Protein AF-A0A7U2F2D0-F1 (afdb_monomer_lite)

Sequence (132 aa):
HFFKMPFLIRPPQHTTDPNNPIHAHIVIEPDSNERTILHDLQAWGWRITRHDFNDAEFVYTLGAMERDVKRRRRQTHAIAGELHGYRERLTLEGVWEMEAERVLTDDTCGSPIPRPGEENVRLFQESDGEGA

Structure (mmCIF, N/CA/C/O backbone):
data_AF-A0A7U2F2D0-F1
#
_entry.id   AF-A0A7U2F2D0-F1
#
loop_
_atom_site.group_PDB
_atom_site.id
_atom_site.type_symbol
_atom_site.label_atom_id
_atom_site.label_alt_id
_atom_site.label_comp_id
_atom_site.label_asym_id
_atom_site.label_entity_id
_atom_site.label_seq_id
_atom_site.pdbx_PDB_ins_code
_atom_site.Cartn_x
_atom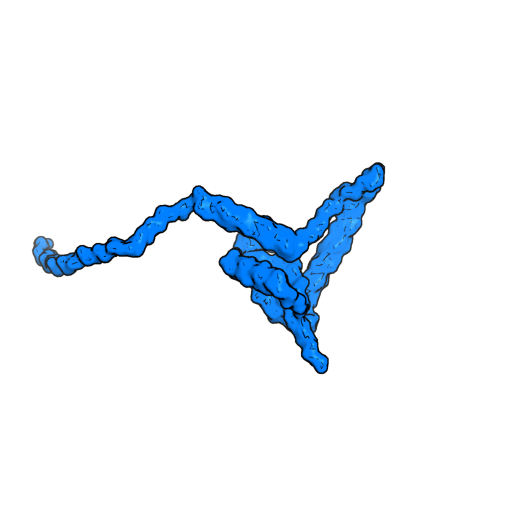_site.Cartn_y
_atom_site.Cartn_z
_atom_site.occupancy
_atom_site.B_iso_or_equiv
_atom_site.auth_seq_id
_atom_site.auth_comp_id
_atom_site.auth_asym_id
_atom_site.auth_atom_id
_atom_site.pdbx_PDB_model_num
ATOM 1 N N . HIS A 1 1 ? 14.346 -18.146 16.368 1.00 44.81 1 HIS A N 1
ATOM 2 C CA . HIS A 1 1 ? 14.072 -17.031 15.440 1.00 44.81 1 HIS A CA 1
ATOM 3 C C . HIS A 1 1 ? 12.572 -16.966 15.213 1.00 44.81 1 HIS A C 1
ATOM 5 O O . HIS A 1 1 ? 12.034 -17.892 14.623 1.00 44.81 1 HIS A O 1
ATOM 11 N N . PHE A 1 2 ? 11.888 -15.942 15.723 1.00 52.00 2 PHE A N 1
ATOM 12 C CA . PHE A 1 2 ? 10.503 -15.685 15.327 1.00 52.00 2 PHE A CA 1
ATOM 13 C C . PHE A 1 2 ? 10.548 -14.972 13.977 1.00 52.00 2 PHE A C 1
ATOM 15 O O . PHE A 1 2 ? 10.987 -13.825 13.912 1.00 52.00 2 PHE A O 1
ATOM 22 N N . PHE A 1 3 ? 10.167 -15.659 12.900 1.00 57.62 3 PHE A N 1
ATOM 23 C CA . PHE A 1 3 ? 9.888 -14.987 11.634 1.00 57.62 3 PHE A CA 1
ATOM 24 C C . PHE A 1 3 ? 8.711 -14.041 11.883 1.00 57.62 3 PHE A C 1
ATOM 26 O O . PHE A 1 3 ? 7.627 -14.474 12.272 1.00 57.62 3 PHE A O 1
ATOM 33 N N . LYS A 1 4 ? 8.956 -12.735 11.775 1.00 76.25 4 LYS A N 1
ATOM 34 C CA . LYS A 1 4 ? 7.926 -11.724 12.003 1.00 76.25 4 LYS A CA 1
ATOM 35 C C . LYS A 1 4 ? 6.975 -11.740 10.812 1.00 76.25 4 LYS A C 1
ATOM 37 O O . LYS A 1 4 ? 7.414 -11.578 9.681 1.00 76.25 4 LYS A O 1
ATOM 42 N N . MET A 1 5 ? 5.700 -12.007 11.077 1.00 84.25 5 MET A N 1
ATOM 43 C CA . MET A 1 5 ? 4.672 -12.145 10.046 1.00 84.25 5 MET A CA 1
ATOM 44 C C . MET A 1 5 ? 4.310 -10.773 9.463 1.00 84.25 5 MET A C 1
ATOM 46 O O . MET A 1 5 ? 3.786 -9.944 10.217 1.00 84.25 5 MET A O 1
ATOM 50 N N . PRO A 1 6 ? 4.559 -10.511 8.167 1.00 89.44 6 PRO A N 1
ATOM 51 C CA . PRO A 1 6 ? 4.171 -9.259 7.535 1.00 89.44 6 PRO A CA 1
ATOM 52 C C . PRO A 1 6 ? 2.662 -9.033 7.519 1.00 89.44 6 PRO A C 1
ATOM 54 O O . PRO A 1 6 ? 1.862 -9.949 7.321 1.00 89.44 6 PRO A O 1
ATOM 57 N N . PHE A 1 7 ? 2.290 -7.767 7.646 1.00 90.25 7 PHE A N 1
ATOM 58 C CA . PHE A 1 7 ? 0.972 -7.258 7.327 1.00 90.25 7 PHE A CA 1
ATOM 59 C C . PHE A 1 7 ? 0.901 -6.905 5.852 1.00 90.25 7 PHE A C 1
ATOM 61 O O . PHE A 1 7 ? 1.766 -6.207 5.324 1.00 90.25 7 PHE A O 1
ATOM 68 N N . LEU A 1 8 ? -0.166 -7.360 5.216 1.00 90.06 8 LEU A N 1
ATOM 69 C CA . LEU A 1 8 ? -0.542 -7.020 3.865 1.00 90.06 8 LEU A CA 1
ATOM 70 C C . LEU A 1 8 ? -1.801 -6.162 3.921 1.00 90.06 8 LEU A C 1
ATOM 72 O O . LEU A 1 8 ? -2.844 -6.589 4.410 1.00 90.06 8 LEU A O 1
ATOM 76 N N . ILE A 1 9 ? -1.670 -4.933 3.447 1.00 90.88 9 ILE A N 1
ATOM 77 C CA . ILE A 1 9 ? -2.676 -3.879 3.545 1.00 90.88 9 ILE A CA 1
ATOM 78 C C . ILE A 1 9 ? -3.199 -3.648 2.143 1.00 90.88 9 ILE A C 1
ATOM 80 O O . ILE A 1 9 ? -2.413 -3.412 1.229 1.00 90.88 9 ILE A O 1
ATOM 84 N N . ARG A 1 10 ? -4.507 -3.746 1.943 1.00 87.88 10 ARG A N 1
ATOM 85 C CA . ARG A 1 10 ? -5.126 -3.611 0.626 1.00 87.88 10 ARG A CA 1
ATOM 86 C C . ARG A 1 10 ? -6.359 -2.729 0.690 1.00 87.88 10 ARG A C 1
ATOM 88 O O . ARG A 1 10 ? -7.047 -2.743 1.713 1.00 87.88 10 ARG A O 1
ATOM 95 N N . PRO A 1 11 ? -6.673 -2.031 -0.410 1.00 84.88 11 PRO A N 1
ATOM 96 C CA . PRO A 1 11 ? -7.912 -1.285 -0.495 1.00 84.88 11 PRO A CA 1
ATOM 97 C C . PRO A 1 11 ? -9.128 -2.204 -0.292 1.00 84.88 11 PRO A C 1
ATOM 99 O O . PRO A 1 11 ? -9.045 -3.429 -0.487 1.00 84.88 11 PRO A O 1
ATOM 102 N N . PRO A 1 12 ? -10.276 -1.621 0.077 1.00 82.00 12 PRO A N 1
ATOM 103 C CA . PRO A 1 12 ? -11.541 -2.333 0.089 1.00 82.00 12 PRO A CA 1
ATOM 104 C C . PRO A 1 12 ? -11.841 -3.004 -1.266 1.00 82.00 12 PRO A C 1
ATOM 106 O O . PRO A 1 12 ? -11.532 -2.481 -2.338 1.00 82.00 12 PRO A O 1
ATOM 109 N N . GLN A 1 13 ? -12.491 -4.172 -1.244 1.00 69.25 13 GLN A N 1
ATOM 110 C CA . GLN A 1 13 ? -12.779 -4.943 -2.470 1.00 69.25 13 GLN A CA 1
ATOM 111 C C . GLN A 1 13 ? -13.624 -4.172 -3.496 1.00 69.25 13 GLN A C 1
ATOM 113 O O . GLN A 1 13 ? -13.512 -4.428 -4.689 1.00 69.25 13 GLN A O 1
ATOM 118 N N . HIS A 1 14 ? -14.449 -3.231 -3.037 1.00 63.91 14 HIS A N 1
ATOM 119 C CA . HIS A 1 14 ? -15.366 -2.458 -3.872 1.00 63.91 14 HIS A CA 1
ATOM 120 C C . HIS A 1 14 ? -14.716 -1.243 -4.552 1.00 63.91 14 HIS A C 1
ATOM 122 O O . HIS A 1 14 ? -15.302 -0.693 -5.477 1.00 63.91 14 HIS A O 1
ATOM 128 N N . THR A 1 15 ? -13.517 -0.824 -4.129 1.00 62.78 15 THR A N 1
ATOM 129 C CA . THR A 1 15 ? -12.807 0.333 -4.708 1.00 62.78 15 THR A CA 1
ATOM 130 C C . THR A 1 15 ? -11.709 -0.065 -5.691 1.00 62.78 15 THR A C 1
ATOM 132 O O . THR A 1 15 ? -11.097 0.795 -6.323 1.00 62.78 15 THR A O 1
ATOM 135 N N . THR A 1 16 ? -11.431 -1.364 -5.837 1.00 58.72 16 THR A N 1
ATOM 136 C CA . THR A 1 16 ? -10.300 -1.825 -6.644 1.00 58.72 16 THR A CA 1
ATOM 137 C C . THR A 1 16 ? -10.757 -2.147 -8.062 1.00 58.72 16 THR A C 1
ATOM 139 O O . THR A 1 16 ? -11.481 -3.118 -8.274 1.00 58.72 16 THR A O 1
ATOM 142 N N . ASP A 1 17 ? -10.290 -1.373 -9.046 1.00 55.91 17 ASP A N 1
ATOM 143 C CA . ASP A 1 17 ? -10.306 -1.813 -10.443 1.00 55.91 17 ASP A CA 1
ATOM 144 C C . ASP A 1 17 ? -9.525 -3.140 -10.520 1.00 55.91 17 ASP A C 1
ATOM 146 O O . ASP A 1 17 ? -8.337 -3.160 -10.168 1.00 55.91 17 ASP A O 1
ATOM 150 N N . PRO A 1 18 ? -10.142 -4.255 -10.951 1.00 48.53 18 PRO A N 1
ATOM 151 C CA . PRO A 1 18 ? -9.467 -5.548 -11.060 1.00 48.53 18 PRO A CA 1
ATOM 152 C C . PRO A 1 18 ? -8.221 -5.506 -11.965 1.00 48.53 18 PRO A C 1
ATOM 154 O O . PRO A 1 18 ? -7.375 -6.397 -11.882 1.00 48.53 18 PRO A O 1
ATOM 157 N N . ASN A 1 19 ? -8.055 -4.458 -12.779 1.00 45.12 19 ASN A N 1
ATOM 158 C CA . ASN A 1 19 ? -6.878 -4.238 -13.615 1.00 45.12 19 ASN A CA 1
ATOM 159 C C . ASN A 1 19 ? -5.717 -3.510 -12.911 1.00 45.12 19 ASN A C 1
ATOM 161 O O . ASN A 1 19 ? -4.634 -3.399 -13.493 1.00 45.12 19 ASN A O 1
ATOM 165 N N . ASN A 1 20 ? -5.888 -3.028 -11.672 1.00 53.19 20 ASN A N 1
ATOM 166 C CA . ASN A 1 20 ? -4.866 -2.254 -10.960 1.00 53.19 20 ASN A CA 1
ATOM 167 C C . ASN A 1 20 ? -4.492 -2.850 -9.581 1.00 53.19 20 ASN A C 1
ATOM 169 O O . ASN A 1 20 ? -4.824 -2.285 -8.536 1.00 53.19 20 ASN A O 1
ATOM 173 N N . PRO A 1 21 ? -3.741 -3.970 -9.551 1.00 50.97 21 PRO A N 1
ATOM 174 C CA . PRO A 1 21 ? -3.381 -4.713 -8.332 1.00 50.97 21 PRO A CA 1
ATOM 175 C C . PRO A 1 21 ? -2.382 -3.999 -7.384 1.00 50.97 21 PRO A C 1
ATOM 177 O O . PRO A 1 21 ? -1.751 -4.644 -6.551 1.00 50.97 21 PRO A O 1
ATOM 180 N N . ILE A 1 22 ? -2.170 -2.686 -7.518 1.00 57.22 22 ILE A N 1
ATOM 181 C CA . ILE A 1 22 ? -0.934 -1.994 -7.093 1.00 57.22 22 ILE A CA 1
ATOM 182 C C . ILE A 1 22 ? -1.065 -1.163 -5.808 1.00 57.22 22 ILE A C 1
ATOM 184 O O . ILE A 1 22 ? -0.064 -0.698 -5.258 1.00 57.22 22 ILE A O 1
ATOM 188 N N . HIS A 1 23 ? -2.263 -1.063 -5.242 1.00 69.19 23 HIS A N 1
ATOM 189 C CA . HIS A 1 23 ? -2.500 -0.343 -3.984 1.00 69.19 23 HIS A CA 1
ATOM 190 C C . HIS A 1 23 ? -2.235 -1.195 -2.726 1.00 69.19 23 HIS A C 1
ATOM 192 O O . HIS A 1 23 ? -2.698 -0.860 -1.644 1.00 69.19 23 HIS A O 1
ATOM 198 N N . ALA A 1 24 ? -1.515 -2.318 -2.846 1.00 80.75 24 ALA A N 1
ATOM 199 C CA . ALA A 1 24 ? -1.217 -3.197 -1.713 1.00 80.75 24 ALA A CA 1
ATOM 200 C C . ALA A 1 24 ? 0.088 -2.804 -0.995 1.00 80.75 24 ALA A C 1
ATOM 202 O O . ALA A 1 24 ? 1.136 -2.785 -1.633 1.00 80.75 24 ALA A O 1
ATOM 203 N N . HIS A 1 25 ? 0.075 -2.548 0.311 1.00 87.00 25 HIS A N 1
ATOM 204 C CA . HIS A 1 25 ? 1.261 -2.192 1.103 1.00 87.00 25 HIS A CA 1
ATOM 205 C C . HIS A 1 25 ? 1.687 -3.343 2.016 1.00 87.00 25 HIS A C 1
ATOM 207 O O . HIS A 1 25 ? 0.850 -4.120 2.467 1.00 87.00 25 HIS A O 1
ATOM 213 N N . ILE A 1 26 ? 2.993 -3.460 2.274 1.00 89.06 26 ILE A N 1
ATOM 214 C CA . ILE A 1 26 ? 3.562 -4.489 3.152 1.00 89.06 26 ILE A CA 1
ATOM 215 C C . ILE A 1 26 ? 4.261 -3.804 4.323 1.00 89.06 26 ILE A C 1
ATOM 217 O O . ILE A 1 26 ? 5.118 -2.953 4.097 1.00 89.06 26 ILE A O 1
ATOM 221 N N . VAL A 1 27 ? 3.933 -4.214 5.549 1.00 88.81 27 VAL A N 1
ATOM 222 C CA . VAL A 1 27 ? 4.584 -3.752 6.786 1.00 88.81 27 VAL A CA 1
ATOM 223 C C . VAL A 1 27 ? 5.017 -4.970 7.595 1.00 88.81 27 VAL A C 1
ATOM 225 O O . VAL A 1 27 ? 4.187 -5.788 7.973 1.00 88.81 27 VAL A O 1
ATOM 228 N N . ILE A 1 28 ? 6.317 -5.131 7.846 1.00 87.94 28 ILE A N 1
ATOM 229 C CA . ILE A 1 28 ? 6.860 -6.313 8.545 1.00 87.94 28 ILE A CA 1
ATOM 230 C C . ILE A 1 28 ? 6.865 -6.095 10.066 1.00 87.94 28 ILE A C 1
ATOM 232 O O . ILE A 1 28 ? 6.677 -7.039 10.833 1.00 87.94 28 ILE A O 1
ATOM 236 N N . GLU A 1 29 ? 7.028 -4.846 10.507 1.00 86.88 29 GLU A N 1
ATOM 237 C CA . GLU A 1 29 ? 7.147 -4.478 11.918 1.00 86.88 29 GLU A CA 1
ATOM 238 C C . GLU A 1 29 ? 6.565 -3.086 12.165 1.00 86.88 29 GLU A C 1
ATOM 240 O O . GLU A 1 29 ? 7.314 -2.116 12.119 1.00 86.88 29 GLU A O 1
ATOM 245 N N . PRO A 1 30 ? 5.251 -2.966 12.421 1.00 86.44 30 PRO A N 1
ATOM 246 C CA . PRO A 1 30 ? 4.648 -1.655 12.547 1.00 86.44 30 PRO A CA 1
ATOM 247 C C . PRO A 1 30 ? 5.142 -0.950 13.815 1.00 86.44 30 PRO A C 1
ATOM 249 O O . PRO A 1 30 ? 4.984 -1.478 14.935 1.00 86.44 30 PRO A O 1
ATOM 252 N N . ASP A 1 31 ? 5.710 0.239 13.633 1.00 89.12 31 ASP A N 1
ATOM 253 C CA . ASP A 1 31 ? 6.025 1.169 14.715 1.00 89.12 31 ASP A CA 1
ATOM 254 C C . ASP A 1 31 ? 4.744 1.754 15.353 1.00 89.12 31 ASP A C 1
ATOM 256 O O . ASP A 1 31 ? 3.621 1.349 15.040 1.00 89.12 31 ASP A O 1
ATOM 260 N N . SER A 1 32 ? 4.875 2.656 16.330 1.00 89.56 32 SER A N 1
ATOM 261 C CA . SER A 1 32 ? 3.698 3.242 16.987 1.00 89.56 32 SER A CA 1
ATOM 262 C C . SER A 1 32 ? 2.817 4.054 16.036 1.00 89.56 32 SER A C 1
ATOM 264 O O . SER A 1 32 ? 1.602 4.037 16.201 1.00 89.56 32 SER A O 1
ATOM 266 N N . ASN A 1 33 ? 3.411 4.745 15.061 1.00 90.50 33 ASN A N 1
ATOM 267 C CA . ASN A 1 33 ? 2.689 5.562 14.092 1.00 90.50 33 ASN A CA 1
ATOM 268 C C . ASN A 1 33 ? 1.989 4.678 13.054 1.00 90.50 33 ASN A C 1
ATOM 270 O O . ASN A 1 33 ? 0.793 4.810 12.812 1.00 90.50 33 ASN A O 1
ATOM 274 N N . GLU A 1 34 ? 2.709 3.698 12.514 1.00 90.88 34 GLU A N 1
ATOM 275 C CA . GLU A 1 34 ? 2.175 2.724 11.571 1.00 90.88 34 GLU A CA 1
ATOM 276 C C . GLU A 1 34 ? 1.025 1.932 12.192 1.00 90.88 34 GLU A C 1
ATOM 278 O O . GLU A 1 34 ? 0.046 1.655 11.514 1.00 90.88 34 GLU A O 1
ATOM 283 N N . ARG A 1 35 ? 1.069 1.613 13.492 1.00 90.94 35 ARG A N 1
ATOM 284 C CA . ARG A 1 35 ? -0.075 0.985 14.177 1.00 90.94 35 ARG A CA 1
ATOM 285 C C . ARG A 1 35 ? -1.325 1.858 14.166 1.00 90.94 35 ARG A C 1
ATOM 287 O O . ARG A 1 35 ? -2.406 1.311 13.962 1.00 90.94 35 ARG A O 1
ATOM 294 N N . THR A 1 36 ? -1.184 3.166 14.374 1.00 92.56 36 THR A N 1
ATOM 295 C CA . THR A 1 36 ? -2.302 4.118 14.280 1.00 92.56 36 THR A CA 1
ATOM 296 C C . THR A 1 36 ? -2.841 4.159 12.856 1.00 92.56 36 THR A C 1
ATOM 298 O O . THR A 1 36 ? -4.033 3.961 12.650 1.00 92.56 36 THR A O 1
ATOM 301 N N . ILE A 1 37 ? -1.955 4.272 11.864 1.00 93.00 37 ILE A N 1
ATOM 302 C CA . ILE A 1 37 ? -2.346 4.266 10.451 1.00 93.00 37 ILE A CA 1
ATOM 303 C C . ILE A 1 37 ? -3.089 2.973 10.085 1.00 93.00 37 ILE A C 1
ATOM 305 O O . ILE A 1 37 ? -4.135 3.016 9.445 1.00 93.00 37 ILE A O 1
ATOM 309 N N . LEU A 1 38 ? -2.586 1.810 10.509 1.00 92.31 38 LEU A N 1
ATOM 310 C CA . LEU A 1 38 ? -3.245 0.524 10.270 1.00 92.31 38 LEU A CA 1
ATOM 311 C C . LEU A 1 38 ? -4.629 0.469 10.922 1.00 92.31 38 LEU A C 1
ATOM 313 O O . LEU A 1 38 ? -5.567 -0.036 10.312 1.00 92.31 38 LEU A O 1
ATOM 317 N N . HIS A 1 39 ? -4.761 0.974 12.147 1.00 92.88 39 HIS A N 1
ATOM 318 C CA . HIS A 1 39 ? -6.042 1.026 12.839 1.00 92.88 39 HIS A CA 1
ATOM 319 C C . HIS A 1 39 ? -7.061 1.888 12.078 1.00 92.88 39 HIS A C 1
ATOM 321 O O . HIS A 1 39 ? -8.186 1.446 11.847 1.00 92.88 39 HIS A O 1
ATOM 327 N N . ASP A 1 40 ? -6.657 3.074 11.630 1.00 92.25 40 ASP A N 1
ATOM 328 C CA . ASP A 1 40 ? -7.542 3.998 10.918 1.00 92.25 40 ASP A CA 1
ATOM 329 C C . ASP A 1 40 ? -7.935 3.458 9.543 1.00 92.25 40 ASP A C 1
ATOM 331 O O . ASP A 1 40 ? -9.116 3.411 9.204 1.00 92.25 40 ASP A O 1
ATOM 335 N N . LEU A 1 41 ? -6.969 2.928 8.786 1.00 90.38 41 LEU A N 1
ATOM 336 C CA . LEU A 1 41 ? -7.239 2.268 7.509 1.00 90.38 41 LEU A CA 1
ATOM 337 C C . LEU A 1 41 ? -8.224 1.106 7.691 1.00 90.38 41 LEU A C 1
ATOM 339 O O . LEU A 1 41 ? -9.152 0.952 6.896 1.00 90.38 41 LEU A O 1
ATOM 343 N N . GLN A 1 42 ? -8.065 0.303 8.748 1.00 91.12 42 GLN A N 1
ATOM 344 C CA . GLN A 1 42 ? -9.007 -0.768 9.065 1.00 91.12 42 GLN A CA 1
ATOM 345 C C . GLN A 1 42 ? -10.413 -0.226 9.361 1.00 91.12 42 GLN A C 1
ATOM 347 O O . GLN A 1 42 ? -11.390 -0.800 8.878 1.00 91.12 42 GLN A O 1
ATOM 352 N N . ALA A 1 43 ? -10.523 0.873 10.114 1.00 90.06 43 ALA A N 1
ATOM 353 C CA . ALA A 1 43 ? -11.795 1.535 10.403 1.00 90.06 43 ALA A CA 1
ATOM 354 C C . ALA A 1 43 ? -12.472 2.077 9.131 1.00 90.06 43 ALA A C 1
ATOM 356 O O . ALA A 1 43 ? -13.691 1.994 9.001 1.00 90.06 43 ALA A O 1
ATOM 357 N N . TRP A 1 44 ? -11.687 2.535 8.154 1.00 87.69 44 TRP A N 1
ATOM 358 C CA . TRP A 1 44 ? -12.162 2.967 6.833 1.00 87.69 44 TRP A CA 1
ATOM 359 C C . TRP A 1 44 ? -12.391 1.806 5.847 1.00 87.69 44 TRP A C 1
ATOM 361 O O . TRP A 1 44 ? -12.648 2.019 4.662 1.00 87.69 44 TRP A O 1
ATOM 371 N N . GLY A 1 45 ? -12.319 0.557 6.319 1.00 87.31 45 GLY A N 1
ATOM 372 C CA . GLY A 1 45 ? -12.671 -0.634 5.545 1.00 87.31 45 GLY A CA 1
ATOM 373 C C . GLY A 1 45 ? -11.535 -1.226 4.708 1.00 87.31 45 GLY A C 1
ATOM 374 O O . GLY A 1 45 ? -11.785 -2.113 3.883 1.00 87.31 45 GLY A O 1
ATOM 375 N N . TRP A 1 46 ? -10.290 -0.782 4.904 1.00 89.31 46 TRP A N 1
ATOM 376 C CA . TRP A 1 46 ? -9.132 -1.426 4.289 1.00 89.31 46 TRP A CA 1
ATOM 377 C C . TRP A 1 46 ? -8.923 -2.830 4.849 1.00 89.31 46 TRP A C 1
ATOM 379 O O . TRP A 1 46 ? -9.145 -3.126 6.025 1.00 89.31 46 TRP A O 1
ATOM 389 N N . ARG A 1 47 ? -8.452 -3.726 3.983 1.00 89.12 47 ARG A N 1
ATOM 390 C CA . ARG A 1 47 ? -8.178 -5.117 4.337 1.00 89.12 47 ARG A CA 1
ATOM 391 C C . ARG A 1 47 ? -6.747 -5.239 4.824 1.00 89.12 47 ARG A C 1
ATOM 393 O O . ARG A 1 47 ? -5.818 -5.074 4.039 1.00 89.12 47 ARG A O 1
ATOM 400 N N . ILE A 1 48 ? -6.584 -5.579 6.097 1.00 90.94 48 ILE A N 1
ATOM 401 C CA . ILE A 1 48 ? -5.277 -5.771 6.726 1.00 90.94 48 ILE A CA 1
ATOM 402 C C . ILE A 1 48 ? -5.173 -7.221 7.184 1.00 90.94 48 ILE A C 1
ATOM 404 O O . ILE A 1 48 ? -5.884 -7.652 8.091 1.00 90.94 48 ILE A O 1
ATOM 408 N N . THR A 1 49 ? -4.300 -7.991 6.542 1.00 90.50 49 THR A N 1
ATOM 409 C CA . THR A 1 49 ? -4.119 -9.424 6.805 1.00 90.50 49 THR A CA 1
ATOM 410 C C . THR A 1 49 ? -2.677 -9.724 7.188 1.00 90.50 49 THR A C 1
ATOM 412 O O . THR A 1 49 ? -1.751 -9.101 6.681 1.00 90.50 49 THR A O 1
ATOM 415 N N . ARG A 1 50 ? -2.464 -10.668 8.111 1.00 91.06 50 ARG A N 1
ATOM 416 C CA . ARG A 1 50 ? -1.120 -11.153 8.465 1.00 91.06 50 ARG A CA 1
ATOM 417 C C . ARG A 1 50 ? -0.791 -12.390 7.646 1.00 91.06 50 ARG A C 1
ATOM 419 O O . ARG A 1 50 ? -1.628 -13.282 7.549 1.00 91.06 50 ARG A O 1
ATOM 426 N N . HIS A 1 51 ? 0.422 -12.449 7.116 1.00 89.88 51 HIS A N 1
ATOM 427 C CA . HIS A 1 51 ? 0.892 -13.555 6.288 1.00 89.88 51 HIS A CA 1
ATOM 428 C C . HIS A 1 51 ? 2.235 -14.092 6.789 1.00 89.88 51 HIS A C 1
ATOM 430 O O . HIS A 1 51 ? 2.982 -13.395 7.472 1.00 89.88 51 HIS A O 1
ATOM 436 N N . ASP A 1 52 ? 2.548 -15.333 6.423 1.00 88.62 52 ASP A N 1
ATOM 437 C CA . ASP A 1 52 ? 3.923 -15.839 6.412 1.00 88.62 52 ASP A CA 1
ATOM 438 C C . ASP A 1 52 ? 4.622 -15.325 5.137 1.00 88.62 52 ASP A C 1
ATOM 440 O O . ASP A 1 52 ? 3.980 -15.096 4.1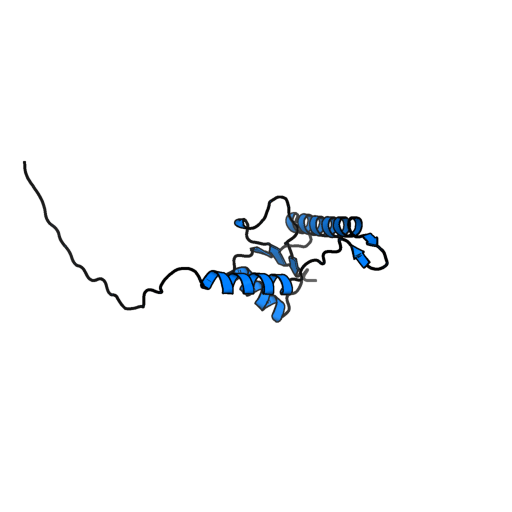14 1.00 88.62 52 ASP A O 1
ATOM 444 N N . PHE A 1 53 ? 5.944 -15.179 5.162 1.00 84.44 53 PHE A N 1
ATOM 445 C CA . PHE A 1 53 ? 6.731 -14.898 3.961 1.00 84.44 53 PHE A CA 1
ATOM 446 C C . PHE A 1 53 ? 6.600 -15.981 2.882 1.00 84.44 53 PHE A C 1
ATOM 448 O O . PHE A 1 53 ? 6.782 -15.682 1.704 1.00 84.44 53 PHE A O 1
ATOM 455 N N . ASN A 1 54 ? 6.283 -17.218 3.272 1.00 87.06 54 ASN A N 1
ATOM 456 C CA . ASN A 1 54 ? 6.067 -18.334 2.350 1.00 87.06 54 ASN A CA 1
ATOM 457 C C . ASN A 1 54 ? 4.606 -18.487 1.903 1.00 87.06 54 ASN A C 1
ATOM 459 O O . ASN A 1 54 ? 4.292 -19.401 1.139 1.00 87.06 54 ASN A O 1
ATOM 463 N N . ASP A 1 55 ? 3.704 -17.632 2.384 1.00 90.19 55 ASP A N 1
ATOM 464 C CA . ASP A 1 55 ? 2.303 -17.675 1.991 1.00 90.19 55 ASP A CA 1
ATOM 465 C C . ASP A 1 55 ? 2.144 -17.336 0.499 1.00 90.19 55 ASP A C 1
ATOM 467 O O . ASP A 1 55 ? 2.712 -16.364 -0.009 1.00 90.19 55 ASP A O 1
ATOM 471 N N . ALA A 1 56 ? 1.367 -18.145 -0.223 1.00 88.75 56 ALA A N 1
ATOM 472 C CA . ALA A 1 56 ? 1.241 -18.024 -1.675 1.00 88.75 56 ALA A CA 1
ATOM 473 C C . ALA A 1 56 ? 0.659 -16.666 -2.096 1.00 88.75 56 ALA A C 1
ATOM 475 O O . ALA A 1 56 ? 1.081 -16.088 -3.102 1.00 88.75 56 ALA A O 1
ATOM 476 N N . GLU A 1 57 ? -0.286 -16.135 -1.318 1.00 86.69 57 GLU A N 1
ATOM 477 C CA . GLU A 1 57 ? -0.904 -14.840 -1.579 1.00 86.69 57 GLU A CA 1
ATOM 478 C C . GLU A 1 57 ? 0.086 -13.693 -1.326 1.00 86.69 57 GLU A C 1
ATOM 480 O O . GLU A 1 57 ? 0.166 -12.747 -2.125 1.00 86.69 57 GLU A O 1
ATOM 485 N N . PHE A 1 58 ? 0.882 -13.795 -0.261 1.00 86.94 58 PHE A N 1
ATOM 486 C CA . PHE A 1 58 ? 1.954 -12.847 0.028 1.00 86.94 58 PHE A CA 1
ATOM 487 C C . PHE A 1 58 ? 3.009 -12.821 -1.085 1.00 86.94 58 PHE A C 1
ATOM 489 O O . PHE A 1 58 ? 3.282 -11.758 -1.649 1.00 86.94 58 PHE A O 1
ATOM 496 N N . VAL A 1 59 ? 3.545 -13.985 -1.466 1.00 89.06 59 VAL A N 1
ATOM 497 C CA . VAL A 1 59 ? 4.563 -14.117 -2.524 1.00 89.06 59 VAL A CA 1
ATOM 498 C C . VAL A 1 59 ? 4.041 -13.586 -3.859 1.00 89.06 59 VAL A C 1
ATOM 500 O O . VAL A 1 59 ? 4.738 -12.840 -4.553 1.00 89.06 59 VAL A O 1
ATOM 503 N N . TYR A 1 60 ? 2.795 -13.913 -4.212 1.00 88.50 60 TYR A N 1
ATOM 504 C CA . TYR A 1 60 ? 2.160 -13.393 -5.420 1.00 88.50 60 TYR A CA 1
ATOM 505 C C . TYR A 1 60 ? 2.080 -11.861 -5.409 1.00 88.50 60 TYR A C 1
ATOM 507 O O . TYR A 1 60 ? 2.427 -11.209 -6.401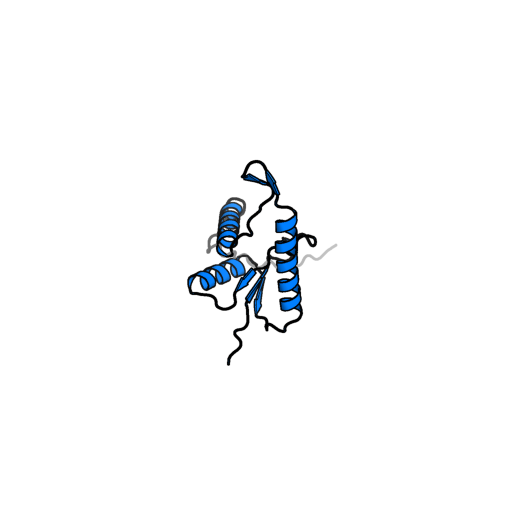 1.00 88.50 60 TYR A O 1
ATOM 515 N N . THR A 1 61 ? 1.647 -11.282 -4.285 1.00 85.75 61 THR A N 1
ATOM 516 C CA . THR A 1 61 ? 1.473 -9.831 -4.151 1.00 85.75 61 THR A CA 1
ATOM 517 C C . THR A 1 61 ? 2.817 -9.106 -4.194 1.00 85.75 61 THR A C 1
ATOM 519 O O . THR A 1 61 ? 2.956 -8.119 -4.918 1.00 85.75 61 THR A O 1
ATOM 522 N N . LEU A 1 62 ? 3.835 -9.643 -3.517 1.00 86.94 62 LEU A N 1
ATOM 523 C CA . LEU A 1 62 ? 5.202 -9.131 -3.573 1.00 86.94 62 LEU A CA 1
ATOM 524 C C . LEU A 1 62 ? 5.737 -9.142 -5.015 1.00 86.94 62 LEU A C 1
ATOM 526 O O . LEU A 1 62 ? 6.202 -8.119 -5.521 1.00 86.94 62 LEU A O 1
ATOM 530 N N . GLY A 1 63 ? 5.574 -10.259 -5.730 1.00 87.50 63 GLY A N 1
ATOM 531 C CA . GLY A 1 63 ? 5.969 -10.364 -7.135 1.00 87.50 63 GLY A CA 1
ATOM 532 C C . GLY A 1 63 ? 5.194 -9.420 -8.065 1.00 87.50 63 GLY A C 1
ATOM 533 O O . GLY A 1 63 ? 5.734 -8.955 -9.072 1.00 87.50 63 GLY A O 1
ATOM 534 N N . ALA A 1 64 ? 3.929 -9.112 -7.762 1.00 84.69 64 ALA A N 1
ATOM 535 C CA . ALA A 1 64 ? 3.147 -8.115 -8.496 1.00 84.69 64 ALA A CA 1
ATOM 536 C C . ALA A 1 64 ? 3.666 -6.688 -8.261 1.00 84.69 64 ALA A C 1
ATOM 538 O O . ALA A 1 64 ? 3.831 -5.938 -9.226 1.00 84.69 64 ALA A O 1
ATOM 539 N N . MET A 1 65 ? 3.996 -6.343 -7.013 1.00 82.62 65 MET A N 1
ATOM 540 C CA . MET A 1 65 ? 4.598 -5.055 -6.653 1.00 82.62 65 MET A CA 1
ATOM 541 C C . MET A 1 65 ? 5.948 -4.856 -7.355 1.00 82.62 65 MET A C 1
ATOM 543 O O . MET A 1 65 ? 6.189 -3.801 -7.937 1.00 82.62 65 MET A O 1
ATOM 547 N N . GLU A 1 66 ? 6.809 -5.876 -7.387 1.00 85.44 66 GLU A N 1
ATOM 548 C CA . GLU A 1 66 ? 8.090 -5.798 -8.101 1.00 85.44 66 GLU A CA 1
ATOM 549 C C . GLU A 1 66 ? 7.924 -5.595 -9.610 1.00 85.44 66 GLU A C 1
ATOM 551 O O . GLU A 1 66 ? 8.656 -4.815 -10.230 1.00 85.44 66 GLU A O 1
ATOM 556 N N . ARG A 1 67 ? 6.969 -6.304 -10.225 1.00 85.69 67 ARG A N 1
ATOM 557 C CA . ARG A 1 67 ? 6.654 -6.144 -11.650 1.00 85.69 67 ARG A CA 1
ATOM 558 C C . ARG A 1 67 ? 6.164 -4.736 -11.952 1.00 85.69 67 ARG A C 1
ATOM 560 O O . ARG A 1 67 ? 6.559 -4.183 -12.975 1.00 85.69 67 ARG A O 1
ATOM 567 N N . ASP A 1 68 ? 5.364 -4.148 -11.068 1.00 81.19 68 ASP A N 1
ATOM 568 C CA . ASP A 1 68 ? 4.913 -2.769 -11.219 1.00 81.19 68 ASP A CA 1
ATOM 569 C C . ASP A 1 68 ? 6.071 -1.769 -11.129 1.00 81.19 68 ASP A C 1
ATOM 571 O O . ASP A 1 68 ? 6.223 -0.939 -12.022 1.00 81.19 68 ASP A O 1
ATOM 575 N N . VAL A 1 69 ? 6.962 -1.906 -10.141 1.00 80.12 69 VAL A N 1
ATOM 576 C CA . VAL A 1 69 ? 8.168 -1.063 -10.041 1.00 80.12 69 VAL A CA 1
ATOM 577 C C . VAL A 1 69 ? 9.003 -1.158 -11.320 1.00 80.12 69 VAL A C 1
ATOM 579 O O . VAL A 1 69 ? 9.417 -0.140 -11.880 1.00 80.12 69 VAL A O 1
ATOM 582 N N . LYS A 1 70 ? 9.218 -2.375 -11.835 1.00 83.94 70 LYS A N 1
ATOM 583 C CA . LYS A 1 70 ? 9.939 -2.597 -13.098 1.00 83.94 70 LYS A CA 1
ATOM 584 C C . LYS A 1 70 ? 9.211 -1.972 -14.289 1.00 83.94 70 LYS A C 1
ATOM 586 O O . LYS A 1 70 ? 9.865 -1.392 -15.153 1.00 83.94 70 LYS A O 1
ATOM 591 N N . ARG A 1 71 ? 7.881 -2.071 -14.348 1.00 82.06 71 ARG A N 1
ATOM 592 C CA . ARG A 1 71 ? 7.062 -1.480 -15.413 1.00 82.06 71 ARG A CA 1
ATOM 593 C C . ARG A 1 71 ? 7.137 0.045 -15.397 1.00 82.06 71 ARG A C 1
ATOM 595 O O . ARG A 1 71 ? 7.412 0.621 -16.443 1.00 82.06 71 ARG A O 1
ATOM 602 N N . ARG A 1 72 ? 6.984 0.682 -14.232 1.00 76.94 72 ARG A N 1
ATOM 603 C CA . ARG A 1 72 ? 7.101 2.143 -14.089 1.00 76.94 72 ARG A CA 1
ATOM 604 C C . ARG A 1 72 ? 8.476 2.637 -14.511 1.00 76.94 72 ARG A C 1
ATOM 606 O O . ARG A 1 72 ? 8.560 3.557 -15.311 1.00 76.94 72 ARG A O 1
ATOM 613 N N . ARG A 1 73 ? 9.548 1.962 -14.077 1.00 79.50 73 ARG A N 1
ATOM 614 C CA . ARG A 1 73 ? 10.921 2.291 -14.502 1.00 79.50 73 ARG A CA 1
ATOM 615 C C . ARG A 1 73 ? 11.103 2.259 -16.020 1.00 79.50 73 ARG A C 1
ATOM 617 O O . ARG A 1 73 ? 11.830 3.085 -16.543 1.00 79.50 73 ARG A O 1
ATOM 624 N N . ARG A 1 74 ? 10.452 1.326 -16.726 1.00 79.31 74 ARG A N 1
ATOM 625 C CA . ARG A 1 74 ? 10.500 1.253 -18.201 1.00 79.31 74 ARG A CA 1
ATOM 626 C C . ARG A 1 74 ? 9.712 2.370 -18.885 1.00 79.31 74 ARG A C 1
ATOM 628 O O . ARG A 1 74 ? 10.026 2.694 -20.020 1.00 79.31 74 ARG A O 1
ATOM 635 N N . GLN A 1 75 ? 8.683 2.891 -18.221 1.00 76.81 75 GLN A N 1
ATOM 636 C CA . GLN A 1 75 ? 7.836 3.983 -18.712 1.00 76.81 75 GLN A CA 1
ATOM 637 C C . GLN A 1 75 ? 8.381 5.367 -18.331 1.00 76.81 75 GLN A C 1
ATOM 639 O O . GLN A 1 75 ? 7.947 6.371 -18.886 1.00 76.81 75 GLN A O 1
ATOM 644 N N . THR A 1 76 ? 9.314 5.429 -17.377 1.00 77.69 76 THR A N 1
ATOM 645 C CA . THR A 1 76 ? 10.013 6.658 -17.007 1.00 77.69 76 THR A CA 1
ATOM 646 C C . THR A 1 76 ? 11.122 6.947 -18.016 1.00 77.69 76 THR A C 1
ATOM 648 O O . THR A 1 76 ? 12.039 6.144 -18.189 1.00 77.69 76 THR A O 1
ATOM 651 N N . HIS A 1 77 ? 11.068 8.116 -18.647 1.00 74.06 77 HIS A N 1
ATOM 652 C CA . HIS A 1 77 ? 12.088 8.596 -19.578 1.00 74.06 77 HIS A CA 1
ATOM 653 C C . HIS A 1 77 ? 12.629 9.946 -19.104 1.00 74.06 77 HIS A C 1
ATOM 655 O O . HIS A 1 77 ? 11.862 10.803 -18.680 1.00 74.06 77 HIS A O 1
ATOM 661 N N . ALA A 1 78 ? 13.943 10.156 -19.185 1.00 71.38 78 ALA A N 1
ATOM 662 C CA . ALA A 1 78 ? 14.535 11.468 -18.941 1.00 71.38 78 ALA A CA 1
ATOM 663 C C . ALA A 1 78 ? 14.535 12.273 -20.248 1.00 71.38 78 ALA A C 1
ATOM 665 O O . ALA A 1 78 ? 15.185 11.877 -21.216 1.00 71.38 78 ALA A O 1
ATOM 666 N N . ILE A 1 79 ? 13.814 13.392 -20.282 1.00 70.75 79 ILE A N 1
ATOM 667 C CA . ILE A 1 79 ? 13.773 14.327 -21.411 1.00 70.75 79 ILE A CA 1
ATOM 668 C C . ILE A 1 79 ? 14.289 15.669 -20.895 1.00 70.75 79 ILE A C 1
ATOM 670 O O . ILE A 1 79 ? 13.752 16.198 -19.932 1.00 70.75 79 ILE A O 1
ATOM 674 N N . ALA A 1 80 ? 15.359 16.199 -21.498 1.00 69.62 80 ALA A N 1
ATOM 675 C CA . ALA A 1 80 ? 15.972 17.478 -21.107 1.00 69.62 80 ALA A CA 1
ATOM 676 C C . ALA A 1 80 ? 16.338 17.601 -19.606 1.00 69.62 80 ALA A C 1
ATOM 678 O O . ALA A 1 80 ? 16.337 18.692 -19.048 1.00 69.62 80 ALA A O 1
ATOM 679 N N . GLY A 1 81 ? 16.674 16.483 -18.951 1.00 68.62 81 GLY A N 1
ATOM 680 C CA . GLY A 1 81 ? 16.990 16.447 -17.516 1.00 68.62 81 GLY A CA 1
ATOM 681 C C . GLY A 1 81 ? 15.774 16.276 -16.599 1.00 68.62 81 GLY A C 1
ATOM 682 O O . GLY A 1 81 ? 15.955 16.048 -15.406 1.00 68.62 81 GLY A O 1
ATOM 683 N N . GLU A 1 82 ? 14.556 16.291 -17.143 1.00 70.75 82 GLU A N 1
ATOM 684 C CA . GLU A 1 82 ? 13.319 16.043 -16.404 1.00 70.75 82 GLU A CA 1
ATOM 685 C C . GLU A 1 82 ? 12.839 14.599 -16.590 1.00 70.75 82 GLU A C 1
ATOM 687 O O . GLU A 1 82 ? 12.733 14.090 -17.710 1.00 70.75 82 GLU A O 1
ATOM 692 N N . LEU A 1 83 ? 12.517 13.925 -15.482 1.00 70.69 83 LEU A N 1
ATOM 693 C CA . LEU A 1 83 ? 11.925 12.588 -15.501 1.00 70.69 83 LEU A CA 1
ATOM 694 C C . LEU A 1 83 ? 10.444 12.678 -15.887 1.00 70.69 83 LEU A C 1
ATOM 696 O O . LEU A 1 83 ? 9.585 12.982 -15.065 1.00 70.69 83 LEU A O 1
ATOM 700 N N . HIS A 1 84 ? 10.137 12.361 -17.140 1.00 64.38 84 HIS A N 1
ATOM 701 C CA . HIS A 1 84 ? 8.774 12.234 -17.638 1.00 64.38 84 HIS A CA 1
ATOM 702 C C . HIS A 1 84 ? 8.223 10.829 -17.366 1.00 64.38 84 HIS A C 1
ATOM 704 O O . HIS A 1 84 ? 8.893 9.820 -17.594 1.00 64.38 84 HIS A O 1
ATOM 710 N N . GLY A 1 85 ? 6.980 10.760 -16.877 1.00 62.75 85 GLY A N 1
ATOM 711 C CA . GLY A 1 85 ? 6.287 9.496 -16.593 1.00 62.75 85 GLY A CA 1
ATOM 712 C C . GLY A 1 85 ? 6.683 8.821 -15.274 1.00 62.75 85 GLY A C 1
ATOM 713 O O . GLY A 1 85 ? 6.218 7.715 -14.993 1.00 62.75 85 GLY A O 1
ATOM 714 N N . TYR A 1 86 ? 7.511 9.465 -14.444 1.00 65.38 86 TYR A N 1
ATOM 715 C CA . TYR A 1 86 ? 7.761 8.996 -13.084 1.00 65.38 86 TYR A CA 1
ATOM 716 C C . TYR A 1 86 ? 6.539 9.291 -12.209 1.00 65.38 86 TYR A C 1
ATOM 718 O O . TYR A 1 86 ? 6.199 10.446 -11.969 1.00 65.38 86 TYR A O 1
ATOM 726 N N . ARG A 1 87 ? 5.878 8.240 -11.718 1.00 65.00 87 ARG A N 1
ATOM 727 C CA . ARG A 1 87 ? 4.876 8.349 -10.654 1.00 65.00 87 ARG A CA 1
ATOM 728 C C . ARG A 1 87 ? 5.373 7.573 -9.451 1.00 65.00 87 ARG A C 1
ATOM 730 O O . ARG A 1 87 ? 5.393 6.333 -9.470 1.00 65.00 87 ARG A O 1
ATOM 737 N N . GLU A 1 88 ? 5.780 8.311 -8.425 1.00 67.44 88 GLU A N 1
ATOM 738 C CA . GLU A 1 88 ? 6.170 7.723 -7.153 1.00 67.44 88 GLU A CA 1
ATOM 739 C C . GLU A 1 88 ? 5.010 6.906 -6.585 1.00 67.44 88 GLU A C 1
ATOM 741 O O . GLU A 1 88 ? 3.825 7.191 -6.795 1.00 67.44 88 GLU A O 1
ATOM 746 N N . ARG A 1 89 ? 5.352 5.795 -5.944 1.00 71.50 89 ARG A N 1
ATOM 747 C CA . ARG A 1 89 ? 4.361 5.008 -5.232 1.00 71.50 89 ARG A CA 1
ATOM 748 C C . ARG A 1 89 ? 4.013 5.762 -3.956 1.00 71.50 89 ARG A C 1
ATOM 750 O O . ARG A 1 89 ? 4.924 6.121 -3.221 1.00 71.50 89 ARG A O 1
ATOM 757 N N . LEU A 1 90 ? 2.720 5.948 -3.698 1.00 75.69 90 LEU A N 1
ATOM 758 C CA . LEU A 1 90 ? 2.263 6.495 -2.424 1.00 75.69 90 LEU A CA 1
ATOM 759 C C . LEU A 1 90 ? 2.862 5.677 -1.280 1.00 75.69 90 LEU A C 1
ATOM 761 O O . LEU A 1 90 ? 2.950 4.448 -1.362 1.00 75.69 90 LEU A O 1
ATOM 765 N N . THR A 1 91 ? 3.320 6.369 -0.247 1.00 85.06 91 THR A N 1
ATOM 766 C CA . THR A 1 91 ? 3.722 5.756 1.017 1.00 85.06 91 THR A CA 1
ATOM 767 C C . THR A 1 91 ? 2.474 5.297 1.773 1.00 85.06 91 THR A C 1
ATOM 769 O O . THR A 1 91 ? 1.354 5.642 1.399 1.00 85.06 91 THR A O 1
ATOM 772 N N . LEU A 1 92 ? 2.642 4.483 2.820 1.00 84.75 92 LEU A N 1
ATOM 773 C CA . LEU A 1 92 ? 1.509 4.096 3.668 1.00 84.75 92 LEU A CA 1
ATOM 774 C C . LEU A 1 92 ? 0.846 5.328 4.310 1.00 84.75 92 LEU A C 1
ATOM 776 O O . LEU A 1 92 ? -0.374 5.418 4.349 1.00 84.75 92 LEU A O 1
ATOM 780 N N . GLU A 1 93 ? 1.660 6.291 4.737 1.00 87.75 93 GLU A N 1
ATOM 781 C CA . GLU A 1 93 ? 1.214 7.588 5.249 1.00 87.75 93 GLU A CA 1
ATOM 782 C C . GLU A 1 93 ? 0.465 8.400 4.186 1.00 87.75 93 GLU A C 1
ATOM 784 O O . GLU A 1 93 ? -0.648 8.837 4.438 1.00 87.75 93 GLU A O 1
ATOM 789 N N . GLY A 1 94 ? 0.984 8.499 2.958 1.00 85.62 94 GLY A N 1
ATOM 790 C CA . GLY A 1 94 ? 0.284 9.212 1.884 1.00 85.62 94 GLY A CA 1
ATOM 791 C C . GLY A 1 94 ? -1.045 8.560 1.476 1.00 85.62 94 GLY A C 1
ATOM 792 O O . GLY A 1 94 ? -1.953 9.239 1.005 1.00 85.62 94 GLY A O 1
ATOM 793 N N . VAL A 1 95 ? -1.190 7.242 1.662 1.00 85.81 95 VAL A N 1
ATOM 794 C CA . VAL A 1 95 ? -2.491 6.565 1.530 1.00 85.81 95 VAL A CA 1
ATOM 795 C C . VAL A 1 95 ? -3.429 6.958 2.668 1.00 85.81 95 VAL A C 1
ATOM 797 O O . VAL A 1 95 ? -4.603 7.218 2.418 1.00 85.81 95 VAL A O 1
ATOM 800 N N . TRP A 1 96 ? -2.922 7.013 3.899 1.00 89.06 96 TRP A N 1
ATOM 801 C CA . TRP A 1 96 ? -3.703 7.445 5.054 1.00 89.06 96 TRP A CA 1
ATOM 802 C C . TRP A 1 96 ? -4.177 8.894 4.912 1.00 89.06 96 TRP A C 1
ATOM 804 O O . TRP A 1 96 ? -5.359 9.139 5.109 1.00 89.06 96 TRP A O 1
ATOM 814 N N . GLU A 1 97 ? -3.318 9.824 4.487 1.00 88.75 97 GLU A N 1
ATOM 815 C CA . GLU A 1 97 ? -3.686 11.231 4.259 1.00 88.75 97 GLU A CA 1
ATOM 816 C C . GLU A 1 97 ? -4.799 11.362 3.211 1.00 88.75 97 GLU A C 1
ATOM 818 O O . GLU A 1 97 ? -5.799 12.040 3.441 1.00 88.75 97 GLU A O 1
ATOM 823 N N . MET A 1 98 ? -4.671 10.651 2.088 1.00 84.81 98 MET A N 1
ATOM 824 C CA . MET A 1 98 ? -5.678 10.654 1.024 1.00 84.81 98 MET A CA 1
ATOM 825 C C . MET A 1 98 ? -7.034 10.113 1.496 1.00 84.81 98 MET A C 1
ATOM 827 O O . MET A 1 98 ? -8.080 10.665 1.153 1.00 84.81 98 MET A O 1
ATOM 831 N N . GLU A 1 99 ? -7.039 9.017 2.257 1.00 83.94 99 GLU A N 1
ATOM 832 C CA . GLU A 1 99 ? -8.281 8.447 2.788 1.00 83.94 99 GLU A CA 1
ATOM 833 C C . GLU A 1 99 ? -8.861 9.304 3.920 1.00 83.94 99 GLU A C 1
ATOM 835 O O . GLU A 1 99 ? -10.078 9.457 3.993 1.00 83.94 99 GLU A O 1
ATOM 840 N N . ALA A 1 100 ? -8.020 9.936 4.743 1.00 86.19 100 ALA A N 1
ATOM 841 C CA . ALA A 1 100 ? -8.456 10.886 5.760 1.00 86.19 100 ALA A CA 1
ATOM 842 C C . ALA A 1 100 ? -9.185 12.078 5.126 1.00 86.19 100 ALA A C 1
ATOM 844 O O . ALA A 1 100 ? -10.290 12.416 5.549 1.00 86.19 100 ALA A O 1
ATOM 845 N N . GLU A 1 101 ? -8.615 12.679 4.075 1.00 86.06 101 GLU A N 1
ATOM 846 C CA . GLU A 1 101 ? -9.268 13.749 3.311 1.00 86.06 101 GLU A CA 1
ATOM 847 C C . GLU A 1 101 ? -10.612 13.289 2.743 1.00 86.06 101 GLU A C 1
ATOM 849 O O . GLU A 1 101 ? -11.619 13.986 2.879 1.00 86.06 101 GLU A O 1
ATOM 854 N N . ARG A 1 102 ? -10.657 12.087 2.160 1.00 81.81 102 ARG A N 1
ATOM 855 C CA . ARG A 1 102 ? -11.886 11.524 1.599 1.00 81.81 102 ARG A CA 1
ATOM 856 C C . ARG A 1 102 ? -12.976 11.362 2.659 1.00 81.81 102 ARG A C 1
ATOM 858 O O . ARG A 1 102 ? -14.093 11.824 2.433 1.00 81.81 102 ARG A O 1
ATOM 865 N N . VAL A 1 103 ? -12.664 10.754 3.803 1.00 81.75 103 VAL A N 1
ATOM 866 C CA . VAL A 1 103 ? -13.622 10.548 4.905 1.00 81.75 103 VAL A CA 1
ATOM 867 C C . VAL A 1 103 ? -14.139 11.885 5.438 1.00 81.75 103 VAL A C 1
ATOM 869 O O . VAL A 1 103 ? -15.344 12.044 5.614 1.00 81.75 103 VAL A O 1
ATOM 872 N N . LEU A 1 104 ? -13.258 12.877 5.603 1.00 79.38 104 LEU A N 1
ATOM 873 C CA . LEU A 1 104 ? -13.653 14.225 6.023 1.00 79.38 104 LEU A CA 1
ATOM 874 C C . LEU A 1 104 ? -14.595 14.907 5.021 1.00 79.38 104 LEU A C 1
ATOM 876 O O . LEU A 1 104 ? -15.463 15.678 5.425 1.00 79.38 104 LEU A O 1
ATOM 880 N N . THR A 1 105 ? -14.437 14.644 3.721 1.00 74.69 105 THR A N 1
ATOM 881 C CA . THR A 1 105 ? -15.307 15.228 2.689 1.00 74.69 105 THR A CA 1
ATOM 882 C C . THR A 1 105 ? -16.658 14.517 2.552 1.00 74.69 105 THR A C 1
ATOM 884 O O . THR A 1 105 ? -17.658 15.191 2.284 1.00 74.69 105 THR A O 1
ATOM 887 N N . ASP A 1 106 ? -16.717 13.201 2.788 1.00 62.94 106 ASP A N 1
ATOM 888 C CA . ASP A 1 106 ? -17.949 12.394 2.700 1.00 62.94 106 ASP A CA 1
ATOM 889 C C . ASP A 1 106 ? -18.926 12.699 3.856 1.00 62.94 106 ASP A C 1
ATOM 891 O O . ASP A 1 106 ? -20.142 12.711 3.658 1.00 62.94 106 ASP A O 1
ATOM 895 N N . ASP A 1 107 ? -18.415 13.075 5.036 1.00 55.34 107 ASP A N 1
ATOM 896 C CA . ASP A 1 107 ? -19.237 13.481 6.191 1.00 55.34 107 ASP A CA 1
ATOM 897 C C . ASP A 1 107 ? -20.041 14.782 5.961 1.00 55.34 107 ASP A C 1
ATOM 899 O O . ASP A 1 107 ? -20.959 15.103 6.722 1.00 55.34 107 ASP A O 1
ATOM 903 N N . THR A 1 108 ? -19.770 15.531 4.885 1.00 49.03 108 THR A N 1
ATOM 904 C CA . THR A 1 108 ? -20.505 16.771 4.563 1.00 49.03 108 THR A CA 1
ATOM 905 C C . THR A 1 108 ? -21.781 16.577 3.736 1.00 49.03 108 THR A C 1
ATOM 907 O O . THR A 1 108 ? -22.473 17.561 3.458 1.00 49.03 108 THR A O 1
ATOM 910 N N . CYS A 1 109 ? -22.151 15.350 3.352 1.00 48.09 109 CYS A N 1
ATOM 911 C CA . CYS A 1 109 ? -23.393 15.120 2.610 1.00 48.09 109 CYS A CA 1
ATOM 912 C C .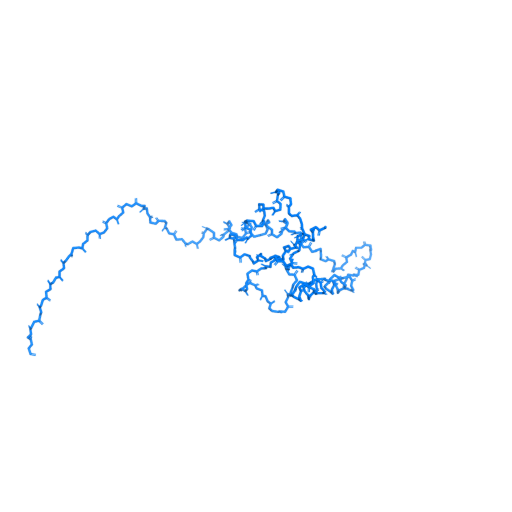 CYS A 1 109 ? -24.148 13.851 3.040 1.00 48.09 109 CYS A C 1
ATOM 914 O O . CYS A 1 109 ? -24.176 12.848 2.337 1.00 48.09 109 CYS A O 1
ATOM 916 N N . GLY A 1 110 ? -24.893 13.963 4.147 1.00 42.09 110 GLY A N 1
ATOM 917 C CA . GLY A 1 110 ? -26.179 13.269 4.278 1.00 42.09 110 GLY A CA 1
ATOM 918 C C . GLY A 1 110 ? -26.351 12.330 5.471 1.00 42.09 110 GLY A C 1
ATOM 919 O O . GLY A 1 110 ? -26.295 11.117 5.318 1.00 42.09 110 GLY A O 1
ATOM 920 N N . SER A 1 111 ? -26.755 12.874 6.622 1.00 43.31 111 SER A N 1
ATOM 921 C CA . SER A 1 111 ? -28.072 12.607 7.244 1.00 43.31 111 SER A CA 1
ATOM 922 C C . SER A 1 111 ? -28.142 13.193 8.661 1.00 43.31 111 SER A C 1
ATOM 924 O O . SER A 1 111 ? -27.151 13.174 9.389 1.00 43.31 111 SER A O 1
ATOM 926 N N . PRO A 1 112 ? -29.302 13.734 9.078 1.00 42.44 112 PRO A N 1
ATOM 927 C CA . PRO A 1 112 ? -29.457 14.358 10.384 1.00 42.44 112 PRO A CA 1
ATOM 928 C C . PRO A 1 112 ? -29.412 13.296 11.487 1.00 42.44 112 PRO A C 1
ATOM 930 O O . PRO A 1 112 ? -30.144 12.311 11.452 1.00 42.44 112 PRO A O 1
ATOM 933 N N . ILE A 1 113 ? -28.566 13.528 12.486 1.00 50.97 113 ILE A N 1
ATOM 934 C CA . ILE A 1 113 ? -28.496 12.757 13.730 1.00 50.97 113 ILE A CA 1
ATOM 935 C C . ILE A 1 113 ? -29.896 12.731 14.379 1.00 50.97 113 ILE A C 1
ATOM 937 O O . ILE A 1 113 ? -30.389 13.801 14.759 1.00 50.97 113 ILE A O 1
ATOM 941 N N . PRO A 1 114 ? -30.546 11.567 14.582 1.00 46.06 114 PRO A N 1
ATOM 942 C CA . PRO A 1 114 ? -31.650 11.482 15.524 1.00 46.06 114 PRO A CA 1
ATOM 943 C C . PRO A 1 114 ? -31.053 11.617 16.926 1.00 46.06 114 PRO A C 1
ATOM 945 O O . PRO A 1 114 ? -30.175 10.848 17.323 1.00 46.06 114 PRO A O 1
ATOM 948 N N . ARG A 1 115 ? -31.489 12.635 17.670 1.00 49.91 115 ARG A N 1
ATOM 949 C CA . ARG A 1 115 ? -31.056 12.848 19.056 1.00 49.91 115 ARG A CA 1
ATOM 950 C C . ARG A 1 115 ? -31.509 11.662 19.922 1.00 49.91 115 ARG A C 1
ATOM 952 O O . ARG A 1 115 ? -32.613 11.160 19.713 1.00 49.91 115 ARG A O 1
ATOM 959 N N . PRO A 1 116 ? -30.720 11.235 20.921 1.00 41.81 116 PRO A N 1
ATOM 960 C CA . PRO A 1 116 ? -31.155 10.197 21.842 1.00 41.81 116 PRO A CA 1
ATOM 961 C C . PRO A 1 116 ? -32.233 10.790 22.760 1.00 41.81 116 PRO A C 1
ATOM 963 O O . PRO A 1 116 ? -31.933 11.665 23.571 1.00 41.81 116 PRO A O 1
ATOM 966 N N . GLY A 1 117 ? -33.490 10.363 22.605 1.00 49.38 117 GLY A N 1
ATOM 967 C CA . GLY A 1 117 ? -34.567 10.801 23.501 1.00 49.38 117 GLY A CA 1
ATOM 968 C C . GLY A 1 117 ? -36.009 10.723 22.997 1.00 49.38 117 GLY A C 1
ATOM 969 O O . GLY A 1 117 ? -36.902 10.974 23.796 1.00 49.38 117 GLY A O 1
ATOM 970 N N . GLU A 1 118 ? -36.286 10.367 21.739 1.00 47.44 118 GLU A N 1
ATOM 971 C CA . GLU A 1 118 ? -37.677 10.149 21.307 1.00 47.44 118 GLU A CA 1
ATOM 972 C C . GLU A 1 118 ? -38.088 8.686 21.503 1.00 47.44 118 GLU A C 1
ATOM 974 O O . GLU A 1 118 ? -38.059 7.843 20.608 1.00 47.44 118 GLU A O 1
ATOM 979 N N . GLU A 1 119 ? -38.461 8.409 22.750 1.00 51.97 119 GLU A N 1
ATOM 980 C CA . GLU A 1 119 ? -39.394 7.363 23.143 1.00 51.97 119 GLU A CA 1
ATOM 981 C C . GLU A 1 119 ? -40.658 7.459 22.273 1.00 51.97 119 GLU A C 1
ATOM 983 O O . GLU A 1 119 ? -41.515 8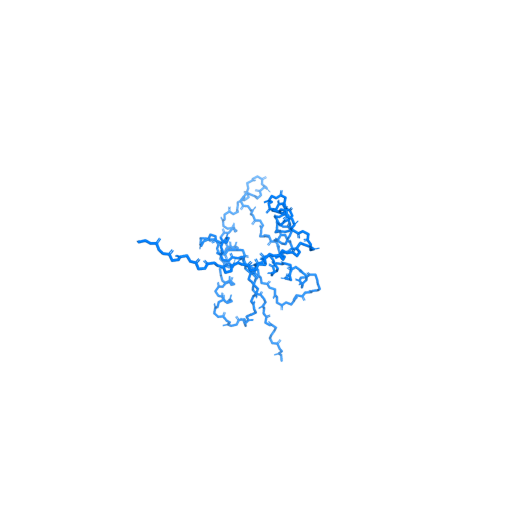.314 22.489 1.00 51.97 119 GLU A O 1
ATOM 988 N N . ASN A 1 120 ? -40.793 6.584 21.273 1.00 43.91 120 ASN A N 1
ATOM 989 C CA . ASN A 1 120 ? -42.051 6.431 20.549 1.00 43.91 120 ASN A CA 1
ATOM 990 C C . ASN A 1 120 ? -42.868 5.310 21.198 1.00 43.91 120 ASN A C 1
ATOM 992 O O . ASN A 1 120 ? -43.000 4.199 20.686 1.00 43.91 120 ASN A O 1
ATOM 996 N N . VAL A 1 121 ? -43.402 5.622 22.379 1.00 49.97 121 VAL A N 1
ATOM 997 C CA . VAL A 1 121 ? -44.559 4.933 22.949 1.00 49.97 121 VAL A CA 1
ATOM 998 C C . VAL A 1 121 ? -45.775 5.303 22.108 1.00 49.97 121 VAL A C 1
ATOM 1000 O O . VAL A 1 121 ? -46.330 6.385 22.271 1.00 49.97 121 VAL A O 1
ATOM 1003 N N . ARG A 1 122 ? -46.209 4.390 21.234 1.00 51.12 122 ARG A N 1
ATOM 1004 C CA . ARG A 1 122 ? -47.614 4.218 20.813 1.00 51.12 122 ARG A CA 1
ATOM 1005 C C . ARG A 1 122 ? -47.831 2.723 20.568 1.00 51.12 122 ARG A C 1
ATOM 1007 O O . ARG A 1 122 ? -47.378 2.189 19.567 1.00 51.12 122 ARG A O 1
ATOM 1014 N N . LEU A 1 123 ? -48.181 1.967 21.605 1.00 44.53 123 LEU A N 1
ATOM 1015 C CA . LEU A 1 123 ? -49.534 1.795 22.151 1.00 44.53 123 L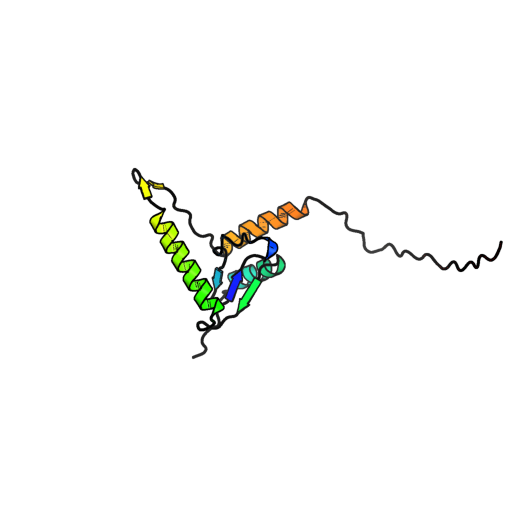EU A CA 1
ATOM 1016 C C . LEU A 1 123 ? -50.437 1.040 21.162 1.00 44.53 123 LEU A C 1
ATOM 1018 O O . LEU A 1 123 ? -50.789 1.556 20.107 1.00 44.53 123 LEU A O 1
ATOM 1022 N N . PHE A 1 124 ? -50.758 -0.190 21.568 1.00 47.03 124 PHE A N 1
ATOM 1023 C CA . PHE A 1 124 ? -51.858 -1.054 21.149 1.00 47.03 124 PHE A CA 1
ATOM 1024 C C . PHE A 1 124 ? -52.960 -0.384 20.321 1.00 47.03 124 PHE A C 1
ATOM 1026 O O . PHE A 1 124 ? -53.554 0.598 20.761 1.00 47.03 124 PHE A O 1
ATOM 1033 N N . GLN A 1 125 ? -53.341 -1.044 19.229 1.00 45.81 125 GLN A N 1
ATOM 1034 C CA . GLN A 1 125 ? -54.746 -1.167 18.855 1.00 45.81 125 GLN A CA 1
ATOM 1035 C C . GLN A 1 125 ? -54.970 -2.526 18.180 1.00 45.81 125 GLN A C 1
ATOM 1037 O O . GLN A 1 125 ? -54.683 -2.719 17.002 1.00 45.81 125 GLN A O 1
ATOM 1042 N N . GLU A 1 126 ? -55.465 -3.475 18.979 1.00 49.47 126 GLU A N 1
ATOM 1043 C CA . GLU A 1 126 ? -56.446 -4.453 18.512 1.00 49.47 126 GLU A CA 1
ATOM 1044 C C . GLU A 1 126 ? -57.616 -3.696 17.879 1.00 49.47 126 GLU A C 1
ATOM 1046 O O . GLU A 1 126 ? -58.081 -2.695 18.431 1.00 49.47 126 GLU A O 1
ATOM 1051 N N . SER A 1 127 ? -58.113 -4.183 16.749 1.00 52.69 127 SER A N 1
ATOM 1052 C CA . SER A 1 127 ? -59.521 -4.054 16.373 1.00 52.69 127 SER A CA 1
ATOM 1053 C C . SER A 1 127 ? -59.828 -5.118 15.332 1.00 52.69 127 SER A C 1
ATOM 1055 O O . SER A 1 127 ? -59.435 -5.011 14.170 1.00 52.69 127 SER A O 1
ATOM 1057 N N . ASP A 1 128 ? -60.514 -6.155 15.803 1.00 51.03 128 ASP A N 1
ATOM 1058 C CA . ASP A 1 128 ? -61.325 -7.056 15.001 1.00 51.03 128 ASP A CA 1
ATOM 1059 C C . ASP A 1 128 ? -62.266 -6.268 14.078 1.00 51.03 128 ASP A C 1
ATOM 1061 O O . ASP A 1 128 ? -62.840 -5.246 14.460 1.00 51.03 128 ASP A O 1
ATOM 1065 N N . GLY A 1 129 ? -62.428 -6.763 12.854 1.00 47.44 129 GLY A N 1
ATOM 1066 C CA . GLY A 1 129 ? -63.272 -6.165 11.825 1.00 47.44 129 GLY A CA 1
ATOM 1067 C C . GLY A 1 129 ? -63.932 -7.243 10.981 1.00 47.44 129 GLY A C 1
ATOM 1068 O O . GLY A 1 129 ? -63.490 -7.548 9.878 1.00 47.44 129 GLY A O 1
ATOM 1069 N N . GLU A 1 130 ? -64.971 -7.833 11.556 1.00 50.75 130 GLU A N 1
ATOM 1070 C CA . GLU A 1 130 ? -65.944 -8.730 10.943 1.00 50.75 130 GLU A CA 1
ATOM 1071 C C . GLU A 1 130 ? -66.848 -7.981 9.940 1.00 50.75 130 GLU A C 1
ATOM 1073 O O . GLU A 1 130 ? -67.274 -6.858 10.207 1.00 50.75 130 GLU A O 1
ATOM 1078 N N . GLY A 1 131 ? -67.196 -8.642 8.828 1.00 43.19 131 GLY A N 1
ATOM 1079 C CA . GLY A 1 131 ? -68.470 -8.439 8.124 1.00 43.19 131 GLY A CA 1
ATOM 1080 C C . GLY A 1 131 ? -68.443 -7.698 6.780 1.00 43.19 131 GLY A C 1
ATOM 1081 O O . GLY A 1 131 ? -68.403 -6.471 6.737 1.00 43.19 131 GLY A O 1
ATOM 1082 N N . ALA A 1 132 ? -68.606 -8.448 5.684 1.00 42.44 132 ALA A N 1
ATOM 1083 C CA . ALA A 1 132 ? -69.877 -8.541 4.942 1.00 42.44 132 ALA A CA 1
ATOM 1084 C C . ALA A 1 132 ? -69.797 -9.637 3.866 1.00 42.44 132 ALA A C 1
ATOM 1086 O O . ALA A 1 132 ? -68.818 -9.631 3.087 1.00 42.44 132 ALA A O 1
#

Foldseek 3Di:
DPQQWKKKKAAAPVPDDPVPLARIDIDRDQDPVSVVLVVVSVVLPIDIDTHGCPDPVNVVSVVVNVVVVVVQVVQFDQDPNDTPSDDDDQDSVSVSVVVVVVVVVVVVDDDDDDDPDDPPDDDDDDDDDDDD

pLDDT: mean 73.59, std 16.88, range [41.81, 93.0]

Radius of gyration: 24.64 Å; chains: 1; bounding box: 87×36×45 Å

Secondary structure (DSSP, 8-state):
---PPPEEEE--TTT--TT-TT--EEESS--HHHHHHHHHHHHTT-EEEE--TT-HHHHHHHHHHHHHHHHHHHH-EEETTEEET--PPPPHHHHHHHHHHHHHHHTTSS-PPPPTT---------------

Organism: Phaeosphaeria nodorum (strain SN15 / ATCC MYA-4574 / FGSC 10173) (NCBI:txid321614)